Protein AF-A0A380E226-F1 (afdb_monomer)

Structure (mmCIF, N/CA/C/O backbone):
data_AF-A0A380E226-F1
#
_entry.id   AF-A0A380E226-F1
#
loop_
_atom_site.group_PDB
_atom_site.id
_atom_site.type_symbol
_atom_site.label_atom_id
_atom_site.label_alt_id
_atom_site.label_comp_id
_atom_site.label_asym_id
_atom_site.label_entity_id
_atom_site.label_seq_id
_atom_site.pdbx_PDB_ins_code
_atom_site.Cartn_x
_atom_site.Cartn_y
_atom_site.Cartn_z
_atom_site.occupancy
_atom_site.B_iso_or_equiv
_atom_site.auth_seq_id
_atom_site.auth_comp_id
_atom_site.auth_asym_id
_atom_site.auth_atom_id
_atom_site.pdbx_PDB_model_num
ATOM 1 N N . MET A 1 1 ? -2.120 12.710 13.163 1.00 61.12 1 MET A N 1
ATOM 2 C CA . MET A 1 1 ? -2.474 12.457 14.585 1.00 61.12 1 MET A CA 1
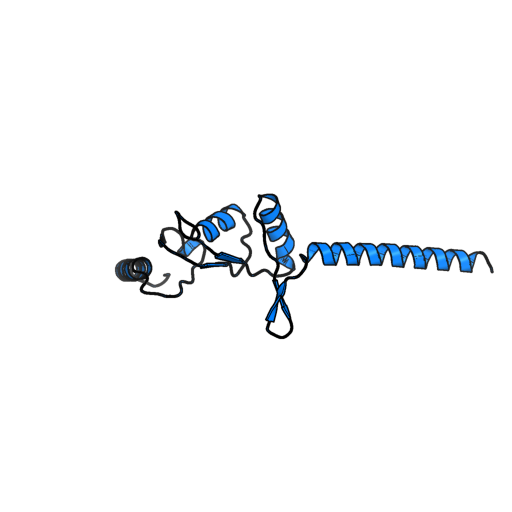ATOM 3 C C . MET A 1 1 ? -1.658 13.289 15.578 1.00 61.12 1 MET A C 1
ATOM 5 O O . MET A 1 1 ? -2.111 13.477 16.704 1.00 61.12 1 MET A O 1
ATOM 9 N N . VAL A 1 2 ? -0.481 13.789 15.185 1.00 58.94 2 VAL A N 1
ATOM 10 C CA . VAL A 1 2 ? 0.247 14.831 15.927 1.00 58.94 2 VAL A CA 1
ATOM 11 C C . VAL A 1 2 ? -0.573 16.128 15.882 1.00 58.94 2 VAL A C 1
ATOM 13 O O . VAL A 1 2 ? -1.130 16.439 14.833 1.00 58.94 2 VAL A O 1
ATOM 16 N N . GLY A 1 3 ? -0.720 16.816 17.018 1.00 76.56 3 GLY A N 1
ATOM 17 C CA . GLY A 1 3 ? -1.527 18.042 17.152 1.00 76.56 3 GLY A CA 1
ATOM 18 C C . GLY A 1 3 ? -2.972 17.850 17.639 1.00 76.56 3 GLY A C 1
ATOM 19 O O . GLY A 1 3 ? -3.616 18.829 17.985 1.00 76.56 3 GLY A O 1
ATOM 20 N N . LEU A 1 4 ? -3.472 16.610 17.722 1.00 83.06 4 LEU A N 1
ATOM 21 C CA . LEU A 1 4 ? -4.806 16.315 18.266 1.00 83.06 4 LEU A CA 1
ATOM 22 C C . LEU A 1 4 ? -4.756 16.059 19.774 1.00 83.06 4 LEU A C 1
ATOM 24 O O . LEU A 1 4 ? -3.867 15.345 20.259 1.00 83.06 4 LEU A O 1
ATOM 28 N N . THR A 1 5 ? -5.772 16.538 20.492 1.00 91.75 5 THR A N 1
ATOM 29 C CA . THR A 1 5 ? -5.984 16.177 21.898 1.00 91.75 5 THR A CA 1
ATOM 30 C C . THR A 1 5 ? -6.235 14.667 22.042 1.00 91.75 5 THR A C 1
ATOM 32 O O . THR A 1 5 ? -6.683 14.005 21.095 1.00 91.75 5 THR A O 1
ATOM 35 N N . PRO A 1 6 ? -6.005 14.072 23.229 1.00 87.69 6 PRO A N 1
ATOM 36 C CA . PRO A 1 6 ? -6.292 12.654 23.458 1.00 87.69 6 PRO A CA 1
ATOM 37 C C . PRO A 1 6 ? -7.740 12.257 23.122 1.00 87.69 6 PRO A C 1
ATOM 39 O O . PRO A 1 6 ? -7.983 11.169 22.594 1.00 87.69 6 PRO A O 1
ATOM 42 N N . ARG A 1 7 ? -8.704 13.153 23.376 1.00 92.00 7 ARG A N 1
ATOM 43 C CA . ARG A 1 7 ? -10.125 12.932 23.077 1.00 92.00 7 ARG A CA 1
ATOM 44 C C . ARG A 1 7 ? -10.388 12.890 21.573 1.00 92.00 7 ARG A C 1
ATOM 46 O O . ARG A 1 7 ? -11.016 11.945 21.098 1.00 92.00 7 ARG A O 1
ATOM 53 N N . GLU A 1 8 ? -9.885 13.870 20.828 1.00 90.69 8 GLU A N 1
ATOM 54 C CA . GLU A 1 8 ? -10.037 13.917 19.369 1.00 90.69 8 GLU A CA 1
ATOM 55 C C . GLU A 1 8 ? -9.354 12.726 18.705 1.00 90.69 8 GLU A C 1
ATOM 57 O O . GLU A 1 8 ? -9.924 12.095 17.819 1.00 90.69 8 GLU A O 1
ATOM 62 N N . ARG A 1 9 ? -8.167 12.348 19.191 1.00 87.38 9 ARG A N 1
ATOM 63 C CA . ARG A 1 9 ? -7.454 11.150 18.744 1.00 87.38 9 ARG A CA 1
ATOM 64 C C . ARG A 1 9 ? -8.315 9.896 18.894 1.00 87.38 9 ARG A C 1
ATOM 66 O O . ARG A 1 9 ? -8.452 9.136 17.940 1.00 87.38 9 ARG A O 1
ATOM 73 N N . LYS A 1 10 ? -8.934 9.696 20.063 1.00 87.94 10 LYS A N 1
ATOM 74 C CA . LYS A 1 10 ? -9.835 8.558 20.311 1.00 87.94 10 LYS A CA 1
ATOM 75 C C . LYS A 1 10 ? -11.042 8.578 19.369 1.00 87.94 10 LYS A C 1
ATOM 77 O O . LYS A 1 10 ? -11.438 7.527 18.869 1.00 87.94 10 LYS A O 1
ATOM 82 N N . GLN A 1 11 ? -11.603 9.757 19.106 1.00 90.88 11 GLN A N 1
ATOM 83 C CA . GLN A 1 11 ? -12.720 9.909 18.178 1.00 90.88 11 GLN A CA 1
ATOM 84 C C . GLN A 1 11 ? -12.319 9.558 16.741 1.00 90.88 11 GLN A C 1
ATOM 86 O O . GLN A 1 11 ? -13.005 8.754 16.118 1.00 90.88 11 GLN A O 1
ATOM 91 N N . GLN A 1 12 ? -11.202 10.083 16.227 1.00 89.56 12 GLN A N 1
ATOM 92 C CA . GLN A 1 12 ? -10.738 9.752 14.873 1.00 89.56 12 GLN A CA 1
ATOM 93 C C . GLN A 1 12 ? -10.415 8.262 14.734 1.00 89.56 12 GLN A C 1
ATOM 95 O O . GLN A 1 12 ? -10.819 7.639 13.758 1.00 89.56 12 GLN A O 1
ATOM 100 N N . MET A 1 13 ? -9.790 7.655 15.747 1.00 87.88 13 MET A N 1
ATOM 101 C CA . MET A 1 13 ? -9.535 6.212 15.765 1.00 87.88 13 MET A CA 1
ATOM 102 C C . MET A 1 13 ? -10.820 5.381 15.699 1.00 87.88 13 MET A C 1
ATOM 104 O O . MET A 1 13 ? -10.848 4.357 15.020 1.00 87.88 13 MET A O 1
ATOM 108 N N . LYS A 1 14 ? -11.895 5.818 16.369 1.00 89.19 14 LYS A N 1
ATOM 109 C CA . LYS A 1 14 ? -13.200 5.149 16.284 1.00 89.19 14 LYS A CA 1
ATOM 110 C C . LYS A 1 14 ? -13.763 5.209 14.862 1.00 89.19 14 LYS A C 1
ATOM 112 O O . LYS A 1 14 ? -14.201 4.189 14.351 1.00 89.19 14 LYS A O 1
ATOM 117 N N . ARG A 1 15 ? -13.693 6.373 14.217 1.00 90.69 15 ARG A N 1
ATOM 118 C CA . ARG A 1 15 ? -14.180 6.577 12.842 1.00 90.69 15 ARG A CA 1
ATOM 119 C C . ARG A 1 15 ? -13.406 5.740 11.821 1.00 90.69 15 ARG A C 1
ATOM 121 O O . ARG A 1 15 ? -14.006 5.123 10.950 1.00 90.69 15 ARG A O 1
ATOM 128 N N . ILE A 1 16 ? -12.084 5.653 11.985 1.00 88.19 16 ILE A N 1
ATOM 129 C CA . ILE A 1 16 ? -11.217 4.781 11.179 1.00 88.19 16 ILE A CA 1
ATOM 130 C C . ILE A 1 16 ? -11.633 3.309 11.328 1.00 88.19 16 ILE A C 1
ATOM 132 O O . ILE A 1 16 ? -11.805 2.623 10.327 1.00 88.19 16 ILE A O 1
ATOM 136 N N . ARG A 1 17 ? -11.852 2.830 12.561 1.00 85.62 17 ARG A N 1
ATOM 137 C CA . ARG A 1 17 ? -12.304 1.447 12.814 1.00 85.62 17 ARG A CA 1
ATOM 138 C C . ARG A 1 17 ? -13.703 1.158 12.276 1.00 85.62 17 ARG A C 1
ATOM 140 O O . ARG A 1 17 ? -13.970 0.039 11.867 1.00 85.62 17 ARG A O 1
ATOM 147 N N . ASN A 1 18 ? -14.570 2.164 12.258 1.00 88.88 18 ASN A N 1
ATOM 148 C CA . ASN A 1 18 ? -15.905 2.083 11.675 1.00 88.88 18 ASN A CA 1
ATOM 149 C C . ASN A 1 18 ? -15.904 2.161 10.135 1.00 88.88 18 ASN A C 1
ATOM 151 O O . ASN A 1 18 ? -16.979 2.231 9.547 1.00 88.88 18 ASN A O 1
ATOM 155 N N . LEU A 1 19 ? -14.728 2.183 9.490 1.00 86.69 19 LEU A N 1
ATOM 156 C CA . LEU A 1 19 ? -14.572 2.302 8.036 1.00 86.69 19 LEU A CA 1
ATOM 157 C C . LEU A 1 19 ? -15.234 3.566 7.452 1.00 86.69 19 LEU A C 1
ATOM 159 O O . LEU A 1 19 ? -15.639 3.591 6.295 1.00 86.69 19 LEU A O 1
ATOM 163 N N . GLU A 1 20 ? -15.309 4.650 8.234 1.00 90.81 20 GLU A N 1
ATOM 164 C CA . GLU A 1 20 ? -15.872 5.935 7.781 1.00 90.81 20 GLU A CA 1
ATOM 165 C C . GLU A 1 20 ? -14.958 6.678 6.790 1.00 90.81 20 GLU A C 1
ATOM 167 O O . GLU A 1 20 ? -15.355 7.687 6.210 1.00 90.81 20 GLU A O 1
ATOM 172 N N . PHE A 1 21 ? -13.722 6.207 6.612 1.00 89.06 21 PHE A N 1
ATOM 173 C CA . PHE A 1 21 ? -12.762 6.757 5.664 1.00 89.06 21 PHE A CA 1
ATOM 174 C C . PHE A 1 21 ? -12.422 5.721 4.601 1.00 89.06 21 PHE A C 1
ATOM 176 O O . PHE A 1 21 ? -12.075 4.588 4.924 1.00 89.06 21 PHE A O 1
ATOM 183 N N . GLN A 1 22 ? -12.440 6.145 3.338 1.00 88.56 22 GLN A N 1
ATOM 184 C CA . GLN A 1 22 ? -12.011 5.303 2.223 1.00 88.56 22 GLN A CA 1
ATOM 185 C C . GLN A 1 22 ? -10.486 5.126 2.181 1.00 88.56 22 GLN A C 1
ATOM 187 O O . GLN A 1 22 ? -9.998 4.073 1.781 1.00 88.56 22 GLN A O 1
ATOM 192 N N . TYR A 1 23 ? -9.738 6.144 2.617 1.00 90.38 23 TYR A N 1
ATOM 193 C CA . TYR A 1 23 ? -8.277 6.152 2.598 1.00 90.38 23 TYR A CA 1
ATOM 194 C C . TYR A 1 23 ? -7.721 6.621 3.939 1.00 90.38 23 TYR A C 1
ATOM 196 O O . TYR A 1 23 ? -8.224 7.574 4.538 1.00 90.38 23 TYR A O 1
ATOM 204 N N . VAL A 1 24 ? -6.646 5.973 4.386 1.00 89.88 24 VAL A N 1
ATOM 205 C CA . VAL A 1 24 ? -5.898 6.346 5.589 1.00 89.88 24 VAL A CA 1
ATOM 206 C C . VAL A 1 24 ? -4.420 6.393 5.234 1.00 89.88 24 VAL A C 1
ATOM 208 O O . VAL A 1 24 ? -3.857 5.403 4.780 1.00 89.88 24 VAL A O 1
ATOM 211 N N . ILE A 1 25 ? -3.793 7.545 5.463 1.00 90.00 25 ILE A N 1
ATOM 212 C CA . ILE A 1 25 ? -2.354 7.745 5.270 1.00 90.00 25 ILE A CA 1
ATOM 213 C C . ILE A 1 25 ? -1.698 7.768 6.649 1.00 90.00 25 ILE A C 1
ATOM 215 O O . ILE A 1 25 ? -2.112 8.529 7.530 1.00 90.00 25 ILE A O 1
ATOM 219 N N . ALA A 1 26 ? -0.682 6.934 6.848 1.00 86.50 26 ALA A N 1
ATOM 220 C CA . ALA A 1 26 ? 0.038 6.831 8.109 1.00 86.50 26 ALA A CA 1
ATOM 221 C C . ALA A 1 26 ? 1.520 6.524 7.868 1.00 86.50 26 ALA A C 1
ATOM 223 O O . ALA A 1 26 ? 1.866 5.817 6.9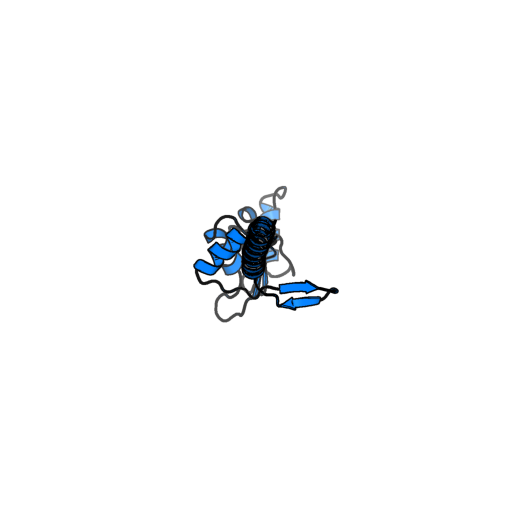29 1.00 86.50 26 ALA A O 1
ATOM 224 N N . SER A 1 27 ? 2.381 7.031 8.751 1.00 86.75 27 SER A N 1
ATOM 225 C CA . SER A 1 27 ? 3.760 6.557 8.891 1.00 86.75 27 SER A CA 1
ATOM 226 C C . SER A 1 27 ? 3.818 5.335 9.811 1.00 86.75 27 SER A C 1
ATOM 228 O O . SER A 1 27 ? 2.875 5.089 10.568 1.00 86.75 27 SER A O 1
ATOM 230 N N . ASP A 1 28 ? 4.943 4.617 9.830 1.00 78.06 28 ASP A N 1
ATOM 231 C CA . ASP A 1 28 ? 5.134 3.439 10.695 1.00 78.06 28 ASP A CA 1
ATOM 232 C C . ASP A 1 28 ? 4.901 3.730 12.179 1.00 78.06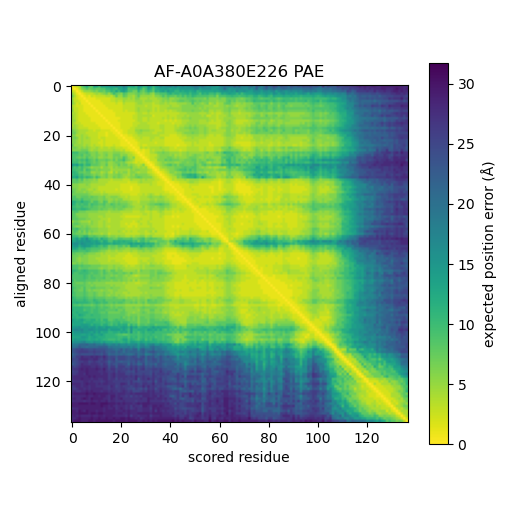 28 ASP A C 1
ATOM 234 O O . ASP A 1 28 ? 4.347 2.915 12.915 1.00 78.06 28 ASP A O 1
ATOM 238 N N . LEU A 1 29 ? 5.295 4.919 12.640 1.00 77.50 29 LEU A N 1
ATOM 239 C CA . LEU A 1 29 ? 5.059 5.324 14.022 1.00 77.50 29 LEU A CA 1
ATOM 240 C C . LEU A 1 29 ? 3.570 5.570 14.289 1.00 77.50 29 LEU A C 1
ATOM 242 O O . LEU A 1 29 ? 3.064 5.221 15.355 1.00 77.50 29 LEU A O 1
ATOM 246 N N . ALA A 1 30 ? 2.871 6.176 13.329 1.00 74.56 30 ALA A N 1
ATOM 247 C CA . ALA A 1 30 ? 1.461 6.513 13.460 1.00 74.56 30 ALA A CA 1
ATOM 248 C C . ALA A 1 30 ? 0.538 5.296 13.288 1.00 74.56 30 ALA A C 1
ATOM 250 O O . ALA A 1 30 ? -0.565 5.314 13.827 1.00 74.56 30 ALA A O 1
ATOM 251 N N . SER A 1 31 ? 0.971 4.258 12.566 1.00 72.19 31 SER A N 1
ATOM 252 C CA . SER A 1 31 ? 0.187 3.048 12.286 1.00 72.19 31 SER A CA 1
ATOM 253 C C . SER A 1 31 ? 0.182 2.037 13.440 1.00 72.19 31 SER A C 1
ATOM 255 O O . SER A 1 31 ? -0.703 1.181 13.514 1.00 72.19 31 SER A O 1
ATOM 257 N N . ARG A 1 32 ? 1.111 2.145 14.400 1.00 76.00 32 ARG A N 1
ATOM 258 C CA . ARG A 1 32 ? 1.116 1.296 15.602 1.00 76.00 32 ARG A CA 1
ATOM 259 C C . ARG A 1 32 ? -0.159 1.507 16.426 1.00 76.00 32 ARG A C 1
ATOM 261 O O . ARG A 1 32 ? -0.483 2.617 16.837 1.00 76.00 32 ARG A O 1
ATOM 268 N N . GLY A 1 33 ? -0.882 0.418 16.688 1.00 68.19 33 GLY A N 1
ATOM 269 C CA . GLY A 1 33 ? -2.163 0.439 17.409 1.00 68.19 33 GLY A CA 1
ATOM 270 C C . GLY A 1 33 ? -3.379 0.772 16.535 1.00 68.19 33 GLY A C 1
ATOM 271 O O . GLY A 1 33 ? -4.513 0.771 17.029 1.00 68.19 33 GLY A O 1
ATOM 272 N N . ILE A 1 34 ? -3.161 1.009 15.238 1.00 76.50 34 ILE A N 1
ATOM 273 C CA . ILE A 1 34 ? -4.217 1.079 14.234 1.00 76.50 34 ILE A CA 1
ATOM 274 C C . ILE A 1 34 ? -4.470 -0.344 13.726 1.00 76.50 34 ILE A C 1
ATOM 276 O O . ILE A 1 34 ? -3.758 -0.874 12.873 1.00 76.50 34 ILE A O 1
ATOM 280 N N . ASP A 1 35 ? -5.472 -0.986 14.320 1.00 76.50 35 ASP A N 1
ATOM 281 C CA . ASP A 1 35 ? -6.025 -2.248 13.836 1.00 76.50 35 ASP A CA 1
ATOM 282 C C . ASP A 1 35 ? -7.327 -1.944 13.095 1.00 76.50 35 ASP A C 1
ATOM 284 O O . ASP A 1 35 ? -8.261 -1.392 13.685 1.00 76.50 35 ASP A O 1
ATOM 288 N N . ILE A 1 36 ? -7.332 -2.215 11.792 1.00 78.19 36 ILE A N 1
ATOM 289 C CA . ILE A 1 36 ? -8.465 -2.006 10.891 1.00 78.19 36 ILE A CA 1
ATOM 290 C C . ILE A 1 36 ? -8.712 -3.351 10.229 1.00 78.19 36 ILE A C 1
ATOM 292 O O . ILE A 1 36 ? -7.844 -3.877 9.531 1.00 78.19 36 ILE A O 1
ATOM 296 N N . GLU A 1 37 ? -9.879 -3.923 10.483 1.00 75.31 37 GLU A N 1
ATOM 297 C CA . GLU A 1 37 ? -10.302 -5.147 9.821 1.00 75.31 37 GLU A CA 1
ATOM 298 C C . GLU A 1 37 ? -10.779 -4.826 8.398 1.00 75.31 37 GLU A C 1
ATOM 300 O O . GLU A 1 37 ? -11.373 -3.775 8.156 1.00 75.31 37 GLU A O 1
ATOM 305 N N . GLY A 1 38 ? -10.505 -5.715 7.441 1.00 74.56 38 GLY A N 1
ATOM 306 C CA . GLY A 1 38 ? -11.020 -5.574 6.076 1.00 74.56 38 GLY A CA 1
ATOM 307 C C . GLY A 1 38 ? -10.274 -4.578 5.180 1.00 74.56 38 GLY A C 1
ATOM 308 O O . GLY A 1 38 ? -10.826 -4.143 4.171 1.00 74.56 38 GLY A O 1
ATOM 309 N N . VAL A 1 39 ? -9.022 -4.222 5.492 1.00 88.00 39 VAL A N 1
ATOM 310 C CA . VAL A 1 39 ? -8.187 -3.439 4.564 1.00 88.00 39 VAL A CA 1
ATOM 311 C C . VAL A 1 39 ? -7.969 -4.251 3.288 1.00 88.00 39 VAL A C 1
ATOM 313 O O . VAL A 1 39 ? -7.326 -5.300 3.314 1.00 88.00 39 VAL A O 1
ATOM 316 N N . SER A 1 40 ? -8.492 -3.766 2.164 1.00 89.88 40 SER A N 1
ATOM 317 C CA . SER A 1 40 ? -8.390 -4.443 0.865 1.00 89.88 40 SER A CA 1
ATOM 318 C C . SER A 1 40 ? -7.055 -4.193 0.165 1.00 89.88 40 SER A C 1
ATOM 320 O O . SER A 1 40 ? -6.562 -5.065 -0.548 1.00 89.88 40 SER A O 1
ATOM 322 N N . HIS A 1 41 ? -6.473 -3.010 0.378 1.00 91.94 41 HIS A N 1
ATOM 323 C CA . HIS A 1 41 ? -5.246 -2.576 -0.276 1.00 91.94 41 HIS A CA 1
ATOM 324 C C . HIS A 1 41 ? -4.308 -1.906 0.723 1.00 91.94 41 HIS A C 1
ATOM 326 O O . HIS A 1 41 ? -4.725 -1.056 1.510 1.00 91.94 41 HIS A O 1
ATOM 332 N N . VAL A 1 42 ? -3.030 -2.258 0.648 1.00 92.56 42 VAL A N 1
ATOM 333 C CA . VAL A 1 42 ? -1.936 -1.540 1.306 1.00 92.56 42 VAL A CA 1
ATOM 334 C C . VAL A 1 42 ? -1.042 -0.976 0.216 1.00 92.56 42 VAL A C 1
ATOM 336 O O . VAL A 1 42 ? -0.609 -1.715 -0.664 1.00 92.56 42 VAL A O 1
ATOM 339 N N . ILE A 1 43 ? -0.768 0.326 0.270 1.00 93.69 43 ILE A N 1
ATOM 340 C CA . ILE A 1 43 ? 0.145 0.994 -0.658 1.00 93.69 43 ILE A CA 1
ATOM 341 C C . ILE A 1 43 ? 1.325 1.526 0.152 1.00 93.69 43 ILE A C 1
ATOM 343 O O . ILE A 1 43 ? 1.158 2.423 0.978 1.00 93.69 43 ILE A O 1
ATOM 347 N N . ASN A 1 44 ? 2.506 0.964 -0.080 1.00 92.81 44 ASN A N 1
ATOM 348 C CA . ASN A 1 44 ? 3.762 1.490 0.435 1.00 92.81 44 ASN A CA 1
ATOM 349 C C . ASN A 1 44 ? 4.252 2.575 -0.527 1.00 92.81 44 ASN A C 1
ATOM 351 O O . ASN A 1 44 ? 4.400 2.317 -1.722 1.00 92.81 44 ASN A O 1
ATOM 355 N N . PHE A 1 45 ? 4.465 3.783 -0.010 1.00 91.00 45 PHE A N 1
ATOM 356 C CA . PHE A 1 45 ? 4.995 4.896 -0.802 1.00 91.00 45 PHE A CA 1
ATOM 357 C C . PHE A 1 45 ? 6.515 4.799 -1.001 1.00 91.00 45 PHE A C 1
ATOM 359 O O . PHE A 1 45 ? 7.035 5.301 -1.989 1.00 91.00 45 PHE A O 1
ATOM 366 N N . ASP A 1 46 ? 7.187 4.153 -0.055 1.00 88.62 46 ASP A N 1
ATOM 367 C CA . ASP A 1 46 ? 8.625 3.931 0.037 1.00 88.62 46 ASP A CA 1
ATOM 368 C C . ASP A 1 46 ? 8.906 2.464 0.387 1.00 88.62 46 ASP A C 1
ATOM 370 O O . ASP A 1 46 ? 8.072 1.791 1.018 1.00 88.62 46 ASP A O 1
ATOM 374 N N . VAL A 1 47 ? 10.094 1.972 0.030 1.00 89.75 47 VAL A N 1
ATOM 375 C CA . VAL A 1 47 ? 10.531 0.645 0.467 1.00 89.75 47 VAL A CA 1
ATOM 376 C C . VAL A 1 47 ? 11.119 0.770 1.872 1.00 89.75 47 VAL A C 1
ATOM 378 O O . VAL A 1 47 ? 12.128 1.449 2.061 1.00 89.75 47 VAL A O 1
ATOM 381 N N . PRO A 1 48 ? 10.537 0.115 2.893 1.00 85.56 48 PRO A N 1
ATOM 382 C CA . PRO A 1 48 ? 11.097 0.181 4.234 1.00 85.56 48 PRO A CA 1
ATOM 383 C C . PRO A 1 48 ? 12.504 -0.434 4.258 1.00 85.56 48 PRO A C 1
ATOM 385 O O . PRO A 1 48 ? 12.739 -1.501 3.695 1.00 85.56 48 PRO A O 1
ATOM 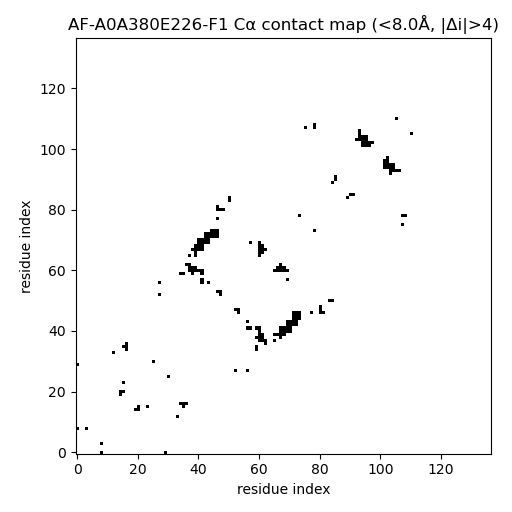388 N N . ASN A 1 49 ? 13.425 0.227 4.966 1.00 83.69 49 ASN A N 1
ATOM 389 C CA . ASN A 1 49 ? 14.820 -0.221 5.103 1.00 83.69 49 ASN A CA 1
ATOM 390 C C . ASN A 1 49 ? 14.963 -1.562 5.838 1.00 83.69 49 ASN A C 1
ATOM 392 O O . ASN A 1 49 ? 15.974 -2.242 5.700 1.00 83.69 49 ASN A O 1
ATOM 396 N N . ASP A 1 50 ? 13.975 -1.912 6.658 1.00 86.25 50 ASP A N 1
ATOM 397 C CA . ASP A 1 50 ? 13.937 -3.163 7.400 1.00 86.25 50 ASP A CA 1
ATOM 398 C C . ASP A 1 50 ? 12.692 -3.961 6.993 1.00 86.25 50 ASP A C 1
ATOM 400 O O . ASP A 1 50 ? 11.553 -3.480 7.006 1.00 86.25 50 ASP A O 1
ATOM 404 N N . ILE A 1 51 ? 12.944 -5.207 6.603 1.00 85.25 51 ILE A N 1
ATOM 405 C CA . ILE A 1 51 ? 11.951 -6.142 6.093 1.00 85.25 51 ILE A CA 1
ATOM 406 C C . ILE A 1 51 ? 10.870 -6.497 7.119 1.00 85.25 51 ILE A C 1
ATOM 408 O O . ILE A 1 51 ? 9.731 -6.799 6.744 1.00 85.25 51 ILE A O 1
ATOM 412 N N . ASP A 1 52 ? 11.173 -6.426 8.414 1.00 88.00 52 ASP A N 1
ATOM 413 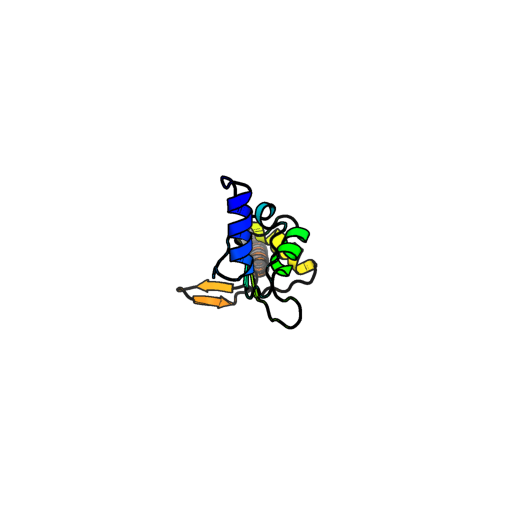C CA . ASP A 1 52 ? 10.170 -6.681 9.442 1.00 88.00 52 ASP A CA 1
ATOM 414 C C . ASP A 1 52 ? 9.088 -5.594 9.392 1.00 88.00 52 ASP A C 1
ATOM 416 O O . ASP A 1 52 ? 7.896 -5.885 9.536 1.00 88.00 52 ASP A O 1
ATOM 420 N N . PHE A 1 53 ? 9.452 -4.344 9.082 1.00 88.06 53 PHE A N 1
ATOM 421 C CA . PHE A 1 53 ? 8.464 -3.293 8.828 1.00 88.06 53 PHE A CA 1
ATOM 422 C C . PHE A 1 53 ? 7.653 -3.567 7.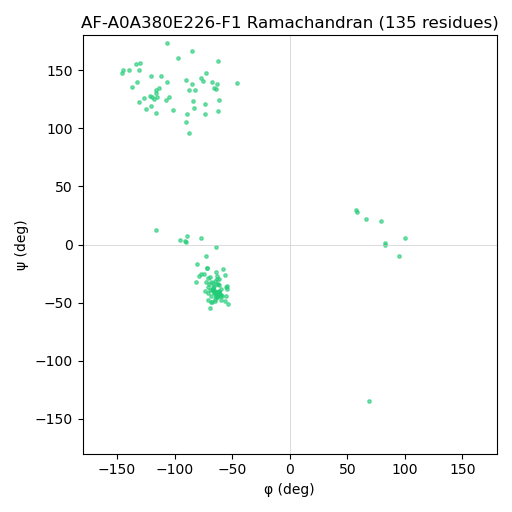567 1.00 88.06 53 PHE A C 1
ATOM 424 O O . PHE A 1 53 ? 6.434 -3.404 7.609 1.00 88.06 53 PHE A O 1
ATOM 431 N N . PHE A 1 54 ? 8.280 -4.040 6.483 1.00 90.12 54 PHE A N 1
ATOM 432 C CA . PHE A 1 54 ? 7.553 -4.437 5.272 1.00 90.12 54 PHE A CA 1
ATOM 433 C C . PHE A 1 54 ? 6.452 -5.450 5.596 1.00 90.12 54 PHE A C 1
ATOM 435 O O . PHE A 1 54 ? 5.280 -5.226 5.285 1.00 90.12 54 PHE A O 1
ATOM 442 N N . THR A 1 55 ? 6.818 -6.517 6.308 1.00 89.25 55 THR A N 1
ATOM 443 C CA . THR A 1 55 ? 5.902 -7.587 6.720 1.00 89.25 55 THR A CA 1
ATOM 444 C C . THR A 1 55 ? 4.763 -7.043 7.587 1.00 89.25 55 THR A C 1
ATOM 446 O O . THR A 1 55 ? 3.594 -7.365 7.364 1.00 89.25 55 THR A O 1
ATOM 449 N N . HIS A 1 56 ? 5.061 -6.150 8.537 1.00 87.25 56 HIS A N 1
ATOM 450 C CA . HIS A 1 56 ? 4.042 -5.515 9.377 1.00 87.25 56 HIS A CA 1
ATOM 451 C C . HIS A 1 56 ? 3.095 -4.574 8.612 1.00 87.25 56 HIS A C 1
ATOM 453 O O . HIS A 1 56 ? 1.919 -4.471 8.996 1.00 87.25 56 HIS A O 1
ATOM 459 N N . ARG A 1 57 ? 3.586 -3.886 7.567 1.00 88.81 57 ARG A N 1
ATOM 460 C CA . ARG A 1 57 ? 2.782 -3.022 6.686 1.00 88.81 57 ARG A CA 1
ATOM 461 C C . ARG A 1 57 ? 1.830 -3.866 5.840 1.00 88.81 57 ARG A C 1
ATOM 463 O O . ARG A 1 57 ? 0.619 -3.662 5.904 1.00 88.81 57 ARG A O 1
ATOM 470 N N . VAL A 1 58 ? 2.342 -4.858 5.107 1.00 89.62 58 VAL A N 1
ATOM 471 C CA . VAL A 1 58 ? 1.505 -5.700 4.228 1.00 89.62 58 VAL A CA 1
ATOM 472 C C . VAL A 1 58 ? 0.569 -6.617 5.015 1.00 89.62 58 VAL A C 1
ATOM 474 O O . VAL A 1 58 ? -0.546 -6.874 4.572 1.00 89.62 58 VAL A O 1
ATOM 477 N N . GLY A 1 59 ? 0.940 -7.001 6.240 1.00 87.69 59 GLY A N 1
ATOM 478 C CA . GLY A 1 59 ? 0.084 -7.760 7.157 1.00 87.69 59 GLY A CA 1
ATOM 479 C C . GLY A 1 59 ? -1.185 -7.027 7.618 1.00 87.69 59 GLY A C 1
ATOM 480 O O . GLY A 1 59 ? -1.979 -7.598 8.366 1.00 87.69 59 GLY A O 1
ATOM 481 N N . ARG A 1 60 ? -1.401 -5.767 7.204 1.00 86.88 60 ARG A N 1
ATOM 482 C CA . ARG A 1 60 ? -2.672 -5.052 7.411 1.00 86.88 60 ARG A CA 1
ATOM 483 C C . ARG A 1 60 ? -3.776 -5.533 6.470 1.00 86.88 60 ARG A C 1
ATOM 485 O O . ARG A 1 60 ? -4.940 -5.415 6.834 1.00 86.88 60 ARG A O 1
ATOM 492 N N . THR A 1 61 ? -3.427 -6.083 5.307 1.00 89.69 61 THR A N 1
ATOM 493 C CA . THR A 1 61 ? -4.376 -6.665 4.348 1.00 89.69 61 THR A CA 1
ATOM 494 C C . THR A 1 61 ? -4.305 -8.195 4.354 1.00 89.69 61 THR A C 1
ATOM 496 O O . THR A 1 61 ? -3.470 -8.778 5.042 1.00 89.69 61 THR A O 1
ATOM 499 N N . GLY A 1 62 ? -5.207 -8.866 3.634 1.00 84.06 62 GLY A N 1
ATOM 500 C CA . GLY A 1 62 ? -5.149 -10.322 3.448 1.00 84.06 62 GLY A CA 1
ATOM 501 C C . GLY A 1 62 ? -5.370 -11.152 4.721 1.00 84.06 62 GLY A C 1
ATOM 502 O O . GLY A 1 62 ? -4.901 -12.285 4.802 1.00 84.06 62 GLY A O 1
ATOM 503 N N . ARG A 1 63 ? -6.024 -10.592 5.750 1.00 80.00 63 ARG A N 1
ATOM 504 C CA . ARG A 1 63 ? -6.267 -11.278 7.030 1.00 80.00 63 ARG A CA 1
ATOM 505 C C . ARG A 1 63 ? -7.531 -12.141 6.958 1.00 80.00 63 ARG A C 1
ATOM 507 O O . ARG A 1 63 ? -8.565 -11.701 6.456 1.00 80.00 63 ARG A O 1
ATOM 514 N N . GLY A 1 64 ? -7.468 -13.350 7.518 1.00 76.69 64 GLY A N 1
ATOM 515 C CA . GLY A 1 64 ? -8.589 -14.297 7.518 1.00 76.69 64 GLY A CA 1
ATOM 516 C C . GLY A 1 64 ? -8.892 -14.832 6.115 1.00 76.69 64 GLY A C 1
ATOM 517 O O . GLY A 1 64 ? -7.978 -15.187 5.380 1.00 76.69 64 GLY A O 1
ATOM 518 N N . ASN A 1 65 ? -10.173 -14.870 5.735 1.00 74.88 65 ASN A N 1
ATOM 519 C CA . ASN A 1 65 ? -10.614 -15.313 4.402 1.00 74.88 65 ASN A CA 1
ATOM 520 C C . ASN A 1 65 ? -10.687 -14.173 3.367 1.00 74.88 65 ASN A C 1
ATOM 522 O O . ASN A 1 65 ? -11.186 -14.374 2.258 1.00 74.88 65 ASN A O 1
ATOM 526 N N . TYR A 1 66 ? -10.226 -12.969 3.713 1.00 80.56 66 TYR A N 1
ATOM 527 C CA . TYR A 1 66 ? -10.266 -11.822 2.812 1.00 80.56 66 TYR A CA 1
ATOM 528 C C . TYR A 1 66 ? -9.017 -11.772 1.936 1.00 80.56 66 TYR A C 1
ATOM 530 O O . TYR A 1 66 ? -7.895 -11.892 2.422 1.00 80.56 66 TYR A O 1
ATOM 538 N N . LYS A 1 67 ? -9.211 -11.556 0.631 1.00 86.25 67 LYS A N 1
ATOM 539 C CA . LYS A 1 67 ? -8.111 -11.265 -0.296 1.00 86.25 67 LYS A CA 1
ATOM 540 C C . LYS A 1 67 ? -7.592 -9.848 -0.054 1.00 86.25 67 LYS A C 1
ATOM 542 O O . LYS A 1 67 ? -8.361 -8.956 0.296 1.00 86.25 67 LYS A O 1
ATOM 547 N N . GLY A 1 68 ? -6.297 -9.659 -0.272 1.00 89.88 68 GLY A N 1
ATOM 548 C CA . GLY A 1 68 ? -5.617 -8.384 -0.095 1.00 89.88 68 GLY A CA 1
ATOM 549 C C . GLY A 1 68 ? -4.598 -8.132 -1.191 1.00 89.88 68 GLY A C 1
ATOM 550 O O . GLY A 1 68 ? -4.029 -9.082 -1.728 1.00 89.88 68 GLY A O 1
ATOM 551 N N . VAL A 1 69 ? -4.371 -6.862 -1.515 1.00 92.12 69 VAL A N 1
ATOM 552 C CA . VAL A 1 69 ? -3.338 -6.445 -2.470 1.00 92.12 69 VAL A CA 1
ATOM 553 C C . VAL A 1 69 ? -2.364 -5.504 -1.772 1.00 92.12 69 VAL A C 1
ATOM 555 O O . VAL A 1 69 ? -2.766 -4.507 -1.175 1.00 92.12 69 VAL A O 1
ATOM 558 N N . ALA A 1 70 ? -1.075 -5.815 -1.861 1.00 92.88 70 ALA A N 1
ATOM 559 C CA . ALA A 1 70 ? -0.006 -4.926 -1.434 1.00 92.88 70 ALA A CA 1
ATOM 560 C C . ALA A 1 70 ? 0.700 -4.365 -2.670 1.00 92.88 70 ALA A C 1
ATOM 562 O O . ALA A 1 70 ? 1.157 -5.122 -3.524 1.00 92.88 70 ALA A O 1
ATOM 563 N N . ILE A 1 71 ? 0.772 -3.041 -2.764 1.00 93.62 71 ILE A N 1
ATOM 564 C CA . ILE A 1 71 ? 1.455 -2.319 -3.836 1.00 93.62 71 ILE A CA 1
ATOM 565 C C . ILE A 1 71 ? 2.606 -1.559 -3.196 1.00 93.62 71 ILE A C 1
ATOM 567 O O . ILE A 1 71 ? 2.404 -0.854 -2.210 1.00 93.62 71 ILE A O 1
ATOM 571 N N . THR A 1 72 ? 3.801 -1.681 -3.756 1.00 92.94 72 THR A N 1
ATOM 572 C CA . THR A 1 72 ? 4.973 -0.940 -3.290 1.00 92.94 72 THR A CA 1
ATOM 573 C C . THR A 1 72 ? 5.485 -0.088 -4.427 1.00 92.94 72 THR A C 1
ATOM 575 O O . THR A 1 72 ? 5.844 -0.609 -5.481 1.00 92.94 72 THR A O 1
ATOM 578 N N . LEU A 1 73 ? 5.483 1.221 -4.210 1.00 92.06 73 LEU A N 1
ATOM 579 C CA . LEU A 1 73 ? 6.176 2.160 -5.073 1.00 92.06 73 LEU A CA 1
ATOM 580 C C . LEU A 1 73 ? 7.640 2.166 -4.645 1.00 92.06 73 LEU A C 1
ATOM 582 O O . LEU A 1 73 ? 7.925 2.202 -3.450 1.00 92.06 73 LEU A O 1
ATOM 586 N N . TYR A 1 74 ? 8.545 2.078 -5.612 1.00 89.69 74 TYR A N 1
ATOM 587 C CA . TYR A 1 74 ? 9.973 2.121 -5.340 1.00 89.69 74 TYR A CA 1
ATOM 588 C C . TYR A 1 74 ? 10.712 2.847 -6.456 1.00 89.69 74 TYR A C 1
ATOM 590 O O . TYR A 1 74 ? 10.287 2.824 -7.618 1.00 89.69 74 TYR A O 1
ATOM 598 N N . SER A 1 75 ? 11.818 3.490 -6.107 1.00 87.31 75 SER A N 1
ATOM 599 C CA . SER A 1 75 ? 12.748 4.088 -7.061 1.00 87.31 75 SER A CA 1
ATOM 600 C C . SER A 1 75 ? 13.931 3.151 -7.352 1.00 87.31 75 SER A C 1
ATOM 602 O O . SER A 1 75 ? 14.203 2.224 -6.5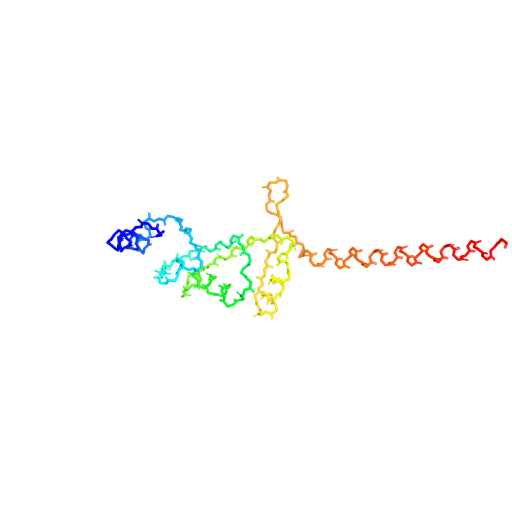87 1.00 87.31 75 SER A O 1
ATOM 604 N N . PRO A 1 76 ? 14.663 3.340 -8.468 1.00 83.38 76 PRO A N 1
ATOM 605 C CA . PRO A 1 76 ? 15.770 2.450 -8.837 1.00 83.38 76 PRO A CA 1
ATOM 606 C C . PRO A 1 76 ? 16.867 2.298 -7.768 1.00 83.38 76 PRO A C 1
ATOM 608 O O . PRO A 1 76 ? 17.544 1.277 -7.727 1.00 83.38 76 PRO A O 1
ATOM 611 N N . ASP A 1 77 ? 17.053 3.293 -6.901 1.00 86.69 77 ASP A N 1
ATOM 612 C CA . ASP A 1 77 ? 17.996 3.262 -5.778 1.00 86.69 77 ASP A CA 1
ATOM 613 C C . ASP A 1 77 ? 17.562 2.339 -4.623 1.00 86.69 77 ASP A C 1
ATOM 615 O O . ASP A 1 77 ? 18.414 1.858 -3.877 1.00 86.69 77 ASP A O 1
ATOM 619 N N . GLU A 1 78 ? 16.276 2.003 -4.521 1.00 86.81 78 GLU A N 1
ATOM 620 C CA . GLU A 1 78 ? 15.724 1.100 -3.500 1.00 86.81 78 GLU A CA 1
ATOM 621 C C . GLU A 1 78 ? 15.700 -0.374 -3.950 1.00 86.81 78 GLU A C 1
ATOM 623 O O . GLU A 1 78 ? 15.240 -1.257 -3.223 1.00 86.81 78 GLU A O 1
ATOM 628 N N . GLU A 1 79 ? 16.211 -0.685 -5.143 1.00 83.31 79 GLU A N 1
ATOM 629 C CA . GLU A 1 79 ? 16.146 -2.032 -5.724 1.00 83.31 79 GLU A CA 1
ATOM 630 C C . GLU A 1 79 ? 16.875 -3.099 -4.890 1.00 83.31 79 GLU A C 1
ATOM 632 O O . GLU A 1 79 ? 16.470 -4.268 -4.852 1.00 83.31 79 GLU A O 1
ATOM 637 N N . HIS A 1 80 ? 17.925 -2.701 -4.169 1.00 86.19 80 HIS A N 1
ATOM 638 C CA . HIS A 1 80 ? 18.581 -3.596 -3.222 1.00 86.19 80 HIS A CA 1
ATOM 639 C C . HIS A 1 80 ? 17.611 -4.057 -2.124 1.00 86.19 80 HIS A C 1
ATOM 641 O O . HIS A 1 80 ? 17.548 -5.248 -1.827 1.00 86.19 80 HIS A O 1
ATOM 647 N N . ASN A 1 81 ? 16.798 -3.141 -1.589 1.00 88.94 81 ASN A N 1
ATOM 648 C CA . ASN A 1 81 ? 15.812 -3.453 -0.556 1.00 88.94 81 ASN A CA 1
ATOM 649 C C . ASN A 1 81 ? 14.704 -4.361 -1.105 1.00 88.94 81 ASN A C 1
ATOM 651 O O . ASN A 1 81 ? 14.301 -5.302 -0.428 1.00 88.94 81 ASN A O 1
ATOM 655 N N . ILE A 1 82 ? 14.265 -4.143 -2.350 1.00 89.12 82 ILE A N 1
ATOM 656 C CA . ILE A 1 82 ? 13.318 -5.047 -3.026 1.00 89.12 82 ILE A CA 1
ATOM 657 C C . ILE A 1 82 ? 13.889 -6.464 -3.126 1.00 89.12 82 ILE A C 1
ATOM 659 O O . ILE A 1 82 ? 13.197 -7.421 -2.786 1.00 89.12 82 ILE A O 1
ATOM 663 N N . SER A 1 83 ? 15.161 -6.598 -3.507 1.00 86.75 83 SER A N 1
ATOM 664 C CA . SER A 1 83 ? 15.821 -7.908 -3.631 1.00 86.75 83 SER A CA 1
ATOM 665 C C . SER A 1 83 ? 15.863 -8.650 -2.288 1.00 86.75 83 SER A C 1
ATOM 667 O O . SER A 1 83 ? 15.563 -9.837 -2.225 1.00 86.75 83 SER A O 1
ATOM 669 N N . LEU A 1 84 ? 16.148 -7.939 -1.190 1.00 88.69 84 LEU A N 1
ATOM 670 C CA . LEU A 1 84 ? 16.124 -8.513 0.162 1.00 88.69 84 LEU A CA 1
ATOM 671 C C . LEU A 1 84 ? 14.726 -8.995 0.576 1.00 88.69 84 LEU A C 1
ATOM 673 O O . LEU A 1 84 ? 14.598 -9.978 1.310 1.00 88.69 84 LEU A O 1
ATOM 677 N N . ILE A 1 85 ? 13.680 -8.297 0.128 1.00 90.44 85 ILE A N 1
ATOM 678 C CA . ILE A 1 85 ? 12.293 -8.696 0.373 1.00 90.44 85 ILE A CA 1
ATOM 679 C C . ILE A 1 85 ? 11.948 -9.951 -0.448 1.00 90.44 85 ILE A C 1
ATOM 681 O O . ILE A 1 85 ? 11.336 -10.877 0.087 1.00 90.44 85 ILE A O 1
ATOM 685 N N . GLU A 1 86 ? 12.387 -10.030 -1.705 1.00 88.56 86 GLU A N 1
ATOM 686 C CA . GLU A 1 86 ? 12.197 -11.211 -2.560 1.00 88.56 86 GLU A CA 1
ATOM 687 C C . GLU A 1 86 ? 12.910 -12.457 -2.020 1.00 88.56 86 GLU A C 1
ATOM 689 O O . GLU A 1 86 ? 12.306 -13.530 -1.951 1.00 88.56 86 GLU A O 1
ATOM 694 N N . ASP A 1 87 ? 14.147 -12.314 -1.534 1.00 88.88 87 ASP A N 1
ATOM 695 C CA . ASP A 1 87 ? 14.937 -13.405 -0.937 1.00 88.88 87 ASP A CA 1
ATOM 696 C C . ASP A 1 87 ? 14.241 -14.059 0.269 1.00 88.88 87 ASP A C 1
ATOM 698 O O . ASP A 1 87 ? 14.519 -15.202 0.638 1.00 88.88 87 ASP A O 1
ATOM 702 N N . ARG A 1 88 ? 13.304 -13.345 0.893 1.00 87.00 88 ARG A N 1
ATOM 703 C CA . ARG A 1 88 ? 12.512 -13.822 2.030 1.00 87.00 88 ARG A CA 1
ATOM 704 C C . ARG A 1 88 ? 11.211 -14.510 1.632 1.00 87.00 88 ARG A C 1
ATOM 706 O O . ARG A 1 88 ? 10.472 -14.954 2.509 1.00 87.00 88 ARG A O 1
ATOM 713 N N . GLY A 1 89 ? 10.961 -14.650 0.332 1.00 87.81 89 GLY A N 1
ATOM 714 C CA . GLY A 1 89 ? 9.850 -15.413 -0.231 1.00 87.81 89 GLY A CA 1
ATOM 715 C C . GLY A 1 89 ? 8.660 -14.567 -0.676 1.00 87.81 89 GLY A C 1
ATOM 716 O O . GLY A 1 89 ? 7.638 -15.130 -1.071 1.00 87.81 89 GLY A O 1
ATOM 717 N N . PHE A 1 90 ? 8.762 -13.237 -0.632 1.00 89.31 90 PHE A N 1
ATOM 718 C CA . PHE A 1 90 ? 7.770 -12.377 -1.271 1.00 89.31 90 PHE A CA 1
ATOM 719 C C . PHE A 1 90 ? 7.982 -12.383 -2.787 1.00 89.31 90 PHE A C 1
ATOM 721 O O . PHE A 1 90 ? 9.109 -12.367 -3.268 1.00 89.31 90 PHE A O 1
ATOM 728 N N . VAL A 1 91 ? 6.892 -12.395 -3.551 1.00 86.56 91 VAL A N 1
ATOM 729 C CA . VAL A 1 91 ? 6.941 -12.350 -5.016 1.00 86.56 91 VAL A CA 1
ATOM 730 C C . VAL A 1 91 ? 6.248 -11.082 -5.478 1.00 86.56 91 VAL A C 1
ATOM 732 O O . VAL A 1 91 ? 5.090 -10.845 -5.125 1.00 86.56 91 VAL A O 1
ATOM 735 N N . PHE A 1 92 ? 6.949 -10.280 -6.275 1.00 87.19 92 PHE A N 1
ATOM 736 C CA . PHE A 1 92 ? 6.402 -9.067 -6.866 1.00 87.19 92 PHE A CA 1
ATOM 737 C C . PHE A 1 92 ? 6.136 -9.251 -8.356 1.00 87.19 92 PHE A C 1
ATOM 739 O O . PHE A 1 92 ? 6.956 -9.792 -9.094 1.00 87.19 92 PHE A O 1
ATOM 746 N N . ASN A 1 93 ? 5.010 -8.704 -8.808 1.00 88.81 93 ASN A N 1
ATOM 747 C CA . ASN A 1 93 ? 4.794 -8.435 -10.223 1.00 88.81 93 ASN A CA 1
ATOM 748 C C . ASN A 1 93 ? 5.297 -7.015 -10.493 1.00 88.81 93 ASN A C 1
ATOM 750 O O . ASN A 1 93 ? 4.659 -6.043 -10.080 1.00 88.81 93 ASN A O 1
ATOM 754 N N . THR A 1 94 ? 6.459 -6.880 -11.134 1.00 87.12 94 THR A N 1
ATOM 755 C CA . THR A 1 94 ? 7.033 -5.562 -11.422 1.00 87.12 94 THR A CA 1
ATOM 756 C C . THR A 1 94 ? 6.255 -4.884 -12.547 1.00 87.12 94 THR A C 1
ATOM 758 O O . THR A 1 94 ? 6.181 -5.386 -13.670 1.00 87.12 94 THR A O 1
ATOM 761 N N . VAL A 1 95 ? 5.703 -3.710 -12.259 1.00 87.31 95 VAL A N 1
ATOM 762 C CA . VAL A 1 95 ? 4.973 -2.883 -13.223 1.00 87.31 95 VAL A CA 1
ATOM 763 C C . VAL A 1 95 ? 5.646 -1.526 -13.360 1.00 87.31 95 VAL A C 1
ATOM 765 O O . VAL A 1 95 ? 6.192 -0.995 -12.398 1.00 87.31 95 VAL A O 1
ATOM 768 N N . ASP A 1 96 ? 5.612 -0.977 -14.565 1.00 85.75 96 ASP A N 1
ATOM 769 C CA . ASP A 1 96 ? 6.155 0.340 -14.893 1.00 85.75 96 ASP A CA 1
ATOM 770 C C . ASP A 1 96 ? 5.104 1.131 -15.675 1.00 85.75 96 ASP A C 1
ATOM 772 O O . ASP A 1 96 ? 4.281 0.544 -16.386 1.00 85.75 96 ASP A O 1
ATOM 776 N N . ILE A 1 97 ? 5.119 2.456 -15.552 1.00 85.69 97 ILE A N 1
ATOM 777 C CA . ILE A 1 97 ? 4.166 3.316 -16.258 1.00 85.69 97 ILE A CA 1
ATOM 778 C C . ILE A 1 97 ? 4.765 3.675 -17.615 1.00 85.69 97 ILE A C 1
ATOM 780 O O . ILE A 1 97 ? 5.740 4.419 -17.710 1.00 85.69 97 ILE A O 1
ATOM 784 N N . LYS A 1 98 ? 4.158 3.165 -18.688 1.00 84.94 98 LYS A N 1
ATOM 785 C CA . LYS A 1 98 ? 4.533 3.474 -20.072 1.00 84.94 98 LYS A CA 1
ATOM 786 C C . LYS A 1 98 ? 3.316 3.954 -20.834 1.00 84.94 98 LYS A C 1
ATOM 788 O O . LYS A 1 98 ? 2.304 3.263 -20.8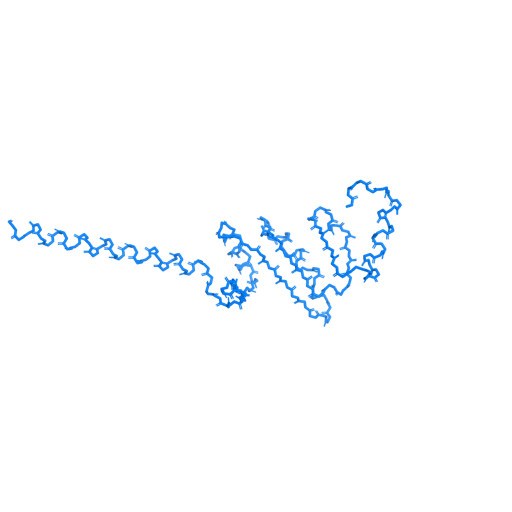73 1.00 84.94 98 LYS A O 1
ATOM 793 N N . ASP A 1 99 ? 3.435 5.127 -21.448 1.00 86.00 99 ASP A N 1
ATOM 794 C CA . ASP A 1 99 ? 2.352 5.762 -22.210 1.00 86.00 99 ASP A CA 1
ATOM 795 C C . ASP A 1 99 ? 1.081 6.011 -21.367 1.00 86.00 99 ASP A C 1
ATOM 797 O O . ASP A 1 99 ? -0.027 6.021 -21.888 1.00 86.00 99 ASP A O 1
ATOM 801 N N . GLY A 1 100 ? 1.235 6.195 -20.048 1.00 86.94 100 GLY A N 1
ATOM 802 C CA . GLY A 1 100 ? 0.118 6.373 -19.110 1.00 86.94 100 GLY A CA 1
ATOM 803 C C . GLY A 1 100 ? -0.538 5.072 -18.632 1.00 86.94 100 GLY A C 1
ATOM 804 O O . GLY A 1 100 ? -1.463 5.125 -17.827 1.00 86.94 100 GLY A O 1
ATOM 805 N N . GLU A 1 101 ? -0.043 3.912 -19.067 1.00 85.88 101 GLU A N 1
ATOM 806 C CA . GLU A 1 101 ? -0.560 2.599 -18.676 1.00 85.88 101 GLU A CA 1
ATOM 807 C C . GLU A 1 101 ? 0.445 1.830 -17.815 1.00 85.88 101 GLU A C 1
ATOM 809 O O . GLU A 1 101 ? 1.656 1.884 -18.045 1.00 85.88 101 GLU A O 1
ATOM 814 N N . LEU A 1 102 ? -0.064 1.061 -16.849 1.00 83.56 102 LEU A N 1
ATOM 815 C CA . LEU A 1 102 ? 0.742 0.098 -16.102 1.00 83.56 102 LEU A CA 1
ATOM 816 C C . LEU A 1 102 ? 1.036 -1.105 -16.998 1.00 83.56 102 LEU A C 1
ATOM 818 O O . LEU A 1 102 ? 0.135 -1.872 -17.338 1.00 83.56 102 LEU A O 1
ATOM 822 N N . LYS A 1 103 ? 2.304 -1.276 -17.371 1.00 85.69 103 LYS A N 1
ATOM 823 C CA . LYS A 1 103 ? 2.777 -2.418 -18.157 1.00 85.69 103 LYS A CA 1
ATOM 824 C C . LYS A 1 103 ? 3.713 -3.262 -17.306 1.00 85.69 103 LYS A C 1
ATOM 826 O O . LYS A 1 103 ? 4.601 -2.736 -16.638 1.00 85.69 103 LYS A O 1
ATOM 831 N N . GLU A 1 104 ? 3.529 -4.576 -17.353 1.00 82.31 104 GLU A N 1
ATOM 832 C CA . GLU A 1 104 ? 4.438 -5.511 -16.696 1.00 82.31 104 GLU A CA 1
ATOM 833 C C . GLU A 1 104 ? 5.826 -5.418 -17.337 1.00 82.31 104 GLU A C 1
ATOM 835 O O . GLU A 1 104 ? 5.987 -5.381 -18.564 1.00 82.31 104 GLU A O 1
ATOM 840 N N . VAL A 1 105 ? 6.851 -5.343 -16.498 1.00 80.50 105 VAL A N 1
ATOM 841 C CA . VAL A 1 105 ? 8.240 -5.247 -16.929 1.00 80.50 105 VAL A CA 1
ATOM 842 C C . VAL A 1 105 ? 9.087 -6.281 -16.209 1.00 80.50 105 VAL A C 1
ATOM 844 O O . VAL A 1 105 ? 8.777 -6.733 -15.116 1.00 80.50 105 VAL A O 1
ATOM 847 N N . LYS A 1 106 ? 10.217 -6.641 -16.818 1.00 69.12 106 LYS A N 1
ATOM 848 C CA . LYS A 1 106 ? 11.251 -7.402 -16.111 1.00 69.12 106 LYS A CA 1
ATOM 849 C C . LYS A 1 106 ? 11.862 -6.528 -15.017 1.00 69.12 106 LYS A C 1
ATOM 851 O O . LYS A 1 106 ? 12.144 -5.359 -15.294 1.00 69.12 106 LYS A O 1
ATOM 856 N N . ALA A 1 107 ? 12.119 -7.122 -13.851 1.00 67.44 107 ALA A N 1
ATOM 857 C CA . ALA A 1 107 ? 12.830 -6.490 -12.742 1.00 67.44 107 ALA A CA 1
ATOM 858 C C . ALA A 1 107 ? 14.094 -5.756 -13.230 1.00 67.44 107 ALA A C 1
ATOM 860 O O . ALA A 1 107 ? 14.811 -6.242 -14.120 1.00 67.44 107 ALA A O 1
ATOM 861 N N . HIS A 1 108 ? 14.356 -4.572 -12.678 1.00 61.41 108 HIS A N 1
ATOM 862 C CA . HIS A 1 108 ? 15.398 -3.665 -13.162 1.00 61.41 108 HIS A CA 1
ATOM 863 C C . HIS A 1 108 ? 16.812 -4.284 -13.043 1.00 61.41 108 HIS A C 1
ATOM 865 O O . HIS A 1 108 ? 17.631 -4.115 -13.953 1.00 61.41 108 HIS A O 1
ATOM 871 N N . ASN A 1 109 ? 17.040 -5.166 -12.069 1.00 57.34 109 ASN A N 1
ATOM 872 C CA . ASN A 1 109 ? 18.240 -5.981 -11.884 1.00 57.34 109 ASN A CA 1
ATOM 873 C C . ASN A 1 109 ? 18.582 -6.805 -13.135 1.00 57.34 109 ASN A C 1
ATOM 875 O O . ASN A 1 109 ? 19.747 -6.905 -13.530 1.00 57.34 109 ASN A O 1
ATOM 879 N N . GLN A 1 110 ? 17.574 -7.341 -13.835 1.00 56.72 110 GLN A N 1
ATOM 880 C CA . GLN A 1 110 ? 17.799 -8.065 -15.089 1.00 56.72 110 GLN A CA 1
ATOM 881 C C . GLN A 1 110 ? 18.200 -7.131 -16.239 1.00 56.72 110 GLN A C 1
ATOM 883 O O . GLN A 1 110 ? 18.921 -7.564 -17.141 1.00 56.72 110 GLN A O 1
ATOM 888 N N . ARG A 1 111 ? 17.762 -5.862 -16.234 1.00 55.16 111 ARG A N 1
ATOM 889 C CA . ARG A 1 111 ? 18.195 -4.859 -17.224 1.00 55.16 111 ARG A CA 1
ATOM 890 C C . ARG A 1 111 ? 19.648 -4.448 -16.986 1.00 55.16 111 ARG A C 1
ATOM 892 O O . ARG A 1 111 ? 20.429 -4.503 -17.934 1.00 55.16 111 ARG A O 1
ATOM 899 N N . GLN A 1 112 ? 20.044 -4.130 -15.750 1.00 55.41 112 GLN A N 1
ATOM 900 C CA . GLN A 1 112 ? 21.435 -3.762 -15.446 1.00 55.41 112 GLN A CA 1
ATOM 901 C C . GLN A 1 112 ? 22.417 -4.920 -15.662 1.00 55.41 112 GLN A C 1
ATOM 903 O O . GLN A 1 112 ? 23.484 -4.710 -16.239 1.00 55.41 112 GLN A O 1
ATOM 908 N N . ALA A 1 113 ? 22.065 -6.150 -15.270 1.00 56.53 113 ALA A N 1
ATOM 909 C CA . ALA A 1 113 ? 22.914 -7.317 -15.518 1.00 56.53 113 ALA A CA 1
ATOM 910 C C . ALA A 1 113 ? 23.140 -7.567 -17.021 1.00 56.53 113 ALA A C 1
ATOM 912 O O . ALA A 1 113 ? 24.236 -7.960 -17.421 1.00 56.53 113 ALA A O 1
ATOM 913 N N . ARG A 1 114 ? 22.132 -7.296 -17.865 1.00 56.72 114 ARG A N 1
ATOM 914 C CA . ARG A 1 114 ? 22.273 -7.329 -19.331 1.00 56.72 114 ARG A CA 1
ATOM 915 C C . ARG A 1 114 ? 23.185 -6.210 -19.835 1.00 56.72 114 ARG A C 1
ATOM 917 O O . ARG A 1 114 ? 24.140 -6.513 -20.541 1.00 56.72 114 ARG A O 1
ATOM 924 N N . MET A 1 115 ? 22.968 -4.964 -19.405 1.00 57.19 115 MET A N 1
ATOM 925 C CA . MET A 1 115 ? 23.792 -3.825 -19.840 1.00 57.19 115 MET A CA 1
ATOM 926 C C . MET A 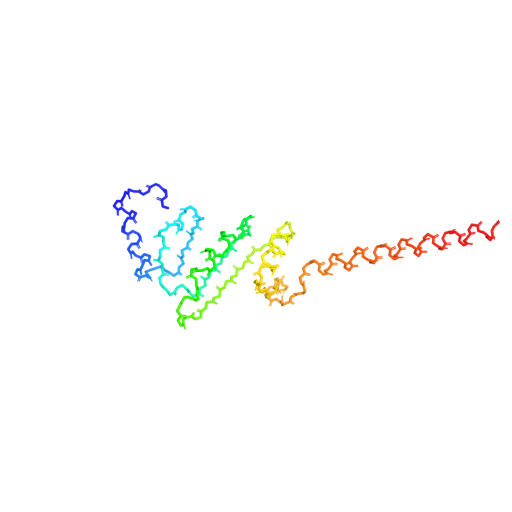1 115 ? 25.272 -3.987 -19.456 1.00 57.19 115 MET A C 1
ATOM 928 O O . MET A 1 115 ? 26.142 -3.823 -20.305 1.00 57.19 115 MET A O 1
ATOM 932 N N . ARG A 1 116 ? 25.580 -4.418 -18.222 1.00 58.41 116 ARG A N 1
ATOM 933 C CA . ARG A 1 116 ? 26.972 -4.666 -17.789 1.00 58.41 116 ARG A CA 1
ATOM 934 C C . ARG A 1 116 ? 27.657 -5.771 -18.603 1.00 58.41 116 ARG A C 1
ATOM 936 O O . ARG A 1 116 ? 28.866 -5.713 -18.832 1.00 58.41 116 ARG A O 1
ATOM 943 N N . LYS A 1 117 ? 26.903 -6.788 -19.035 1.00 58.91 117 LYS A N 1
ATOM 944 C CA . LYS A 1 117 ? 27.424 -7.899 -19.844 1.00 58.91 117 LYS A CA 1
ATOM 945 C C . LYS A 1 117 ? 27.710 -7.461 -21.284 1.00 58.91 117 LYS A C 1
ATOM 947 O O . LYS A 1 117 ? 28.753 -7.836 -21.825 1.00 58.91 117 LYS A O 1
ATOM 952 N N . ASP A 1 118 ? 26.838 -6.633 -21.857 1.00 60.91 118 ASP A N 1
ATOM 953 C CA . ASP A 1 118 ? 27.022 -6.045 -23.187 1.00 60.91 118 ASP A CA 1
ATOM 954 C C . ASP A 1 118 ? 28.225 -5.089 -23.221 1.00 60.91 118 ASP A C 1
ATOM 956 O O . ASP A 1 118 ? 29.028 -5.153 -24.156 1.00 60.91 118 ASP A O 1
ATOM 960 N N . ASP A 1 119 ? 28.441 -4.289 -22.172 1.00 67.50 119 ASP A N 1
ATOM 961 C CA . ASP A 1 119 ? 29.611 -3.407 -22.059 1.00 67.50 119 ASP A CA 1
ATOM 962 C C . ASP A 1 119 ? 30.929 -4.189 -21.994 1.00 67.50 119 ASP A C 1
ATOM 964 O O . ASP A 1 119 ? 31.896 -3.855 -22.687 1.00 67.50 119 ASP A O 1
ATOM 968 N N . HIS A 1 120 ? 30.982 -5.268 -21.202 1.00 72.19 120 HIS A N 1
ATOM 969 C CA . HIS A 1 120 ? 32.180 -6.104 -21.109 1.00 72.19 120 HIS A CA 1
ATOM 970 C C . HIS A 1 120 ? 32.510 -6.773 -22.451 1.00 72.19 120 HIS A C 1
ATOM 972 O O . HIS A 1 120 ? 33.660 -6.736 -22.893 1.00 72.19 120 HIS A O 1
ATOM 978 N N . LEU A 1 121 ? 31.511 -7.344 -23.135 1.00 71.00 121 LEU A N 1
ATOM 979 C CA . LEU A 1 121 ? 31.704 -7.970 -24.445 1.00 71.00 121 LEU A CA 1
ATOM 980 C C . LEU A 1 121 ? 32.139 -6.942 -25.499 1.00 71.00 121 LEU A C 1
ATOM 982 O O . LEU A 1 121 ? 33.096 -7.179 -26.238 1.00 71.00 121 LEU A O 1
ATOM 986 N N . THR A 1 122 ? 31.498 -5.773 -25.526 1.00 73.56 122 THR A N 1
ATOM 987 C CA . THR A 1 122 ? 31.821 -4.684 -26.459 1.00 73.56 122 THR A CA 1
ATOM 988 C C . THR A 1 122 ? 33.249 -4.179 -26.256 1.00 73.56 122 THR A C 1
ATOM 990 O O . THR A 1 122 ? 33.992 -3.986 -27.224 1.00 73.56 122 THR A O 1
ATOM 993 N N . ASN A 1 123 ? 33.680 -4.027 -25.002 1.00 75.19 123 ASN A N 1
ATOM 994 C CA . ASN A 1 123 ? 35.046 -3.629 -24.669 1.00 75.19 123 ASN A CA 1
ATOM 995 C C . ASN A 1 123 ? 36.070 -4.713 -25.035 1.00 75.19 123 ASN A C 1
ATOM 997 O O . ASN A 1 123 ? 37.134 -4.402 -25.578 1.00 75.19 123 ASN A O 1
ATOM 1001 N N . GLN A 1 124 ? 35.743 -5.989 -24.823 1.00 77.00 124 GLN A N 1
ATOM 1002 C CA . GLN A 1 124 ? 36.609 -7.109 -25.190 1.00 77.00 124 GLN A CA 1
ATOM 1003 C C . GLN A 1 124 ? 36.786 -7.221 -26.715 1.00 77.00 124 GLN A C 1
ATOM 1005 O O . GLN A 1 124 ? 37.905 -7.411 -27.200 1.00 77.00 124 GLN A O 1
ATOM 1010 N N . VAL A 1 125 ? 35.708 -7.022 -27.482 1.00 76.94 125 VAL A N 1
ATOM 1011 C CA . VAL A 1 125 ? 35.741 -6.979 -28.952 1.00 76.94 125 VAL A CA 1
ATOM 1012 C C . VAL A 1 125 ? 36.560 -5.782 -29.446 1.00 76.94 125 VAL A C 1
ATOM 1014 O O . VAL A 1 125 ? 37.455 -5.968 -30.274 1.00 76.94 125 VAL A O 1
ATOM 1017 N N . LYS A 1 126 ? 36.345 -4.574 -28.899 1.00 72.62 126 LYS A N 1
ATOM 1018 C CA . LYS A 1 126 ? 37.143 -3.375 -29.232 1.00 72.62 126 LYS A CA 1
ATOM 1019 C C . LYS A 1 126 ? 38.641 -3.595 -29.018 1.00 72.62 126 LYS A C 1
ATOM 1021 O O . LYS A 1 126 ? 39.445 -3.236 -29.880 1.00 72.62 126 LYS A O 1
ATOM 1026 N N . ASN A 1 127 ? 39.023 -4.203 -27.896 1.00 75.38 127 ASN A N 1
ATOM 1027 C CA . ASN A 1 127 ? 40.427 -4.458 -27.575 1.00 75.38 127 ASN A CA 1
ATOM 1028 C C . ASN A 1 127 ? 41.063 -5.481 -28.527 1.00 75.38 127 ASN A C 1
ATOM 1030 O O . ASN A 1 127 ? 42.200 -5.292 -28.958 1.00 75.38 127 ASN A O 1
ATOM 1034 N N . LYS A 1 128 ? 40.315 -6.518 -28.921 1.00 77.81 128 LYS A N 1
ATOM 1035 C CA . LYS A 1 128 ? 40.783 -7.550 -29.858 1.00 77.81 128 LYS A CA 1
ATOM 1036 C C . LYS A 1 128 ? 40.943 -7.031 -31.292 1.00 77.81 128 LYS A C 1
ATOM 1038 O O . LYS A 1 128 ? 41.857 -7.452 -31.993 1.00 77.81 128 LYS A O 1
ATOM 1043 N N . VAL A 1 129 ? 40.092 -6.099 -31.729 1.00 77.12 129 VAL A N 1
ATOM 1044 C CA . VAL A 1 129 ? 40.243 -5.431 -33.036 1.00 77.12 129 VAL A CA 1
ATOM 1045 C C . VAL A 1 129 ? 41.474 -4.519 -33.035 1.00 77.12 129 VAL A C 1
ATOM 1047 O O . VAL A 1 129 ? 42.281 -4.583 -33.961 1.00 77.12 129 VAL A O 1
ATOM 1050 N N . ARG A 1 130 ? 41.682 -3.731 -31.970 1.00 70.12 130 ARG A N 1
ATOM 1051 C CA . ARG A 1 130 ? 42.857 -2.851 -31.833 1.00 70.12 130 ARG A CA 1
ATOM 1052 C C . ARG A 1 130 ? 44.184 -3.612 -31.824 1.00 70.12 130 ARG A C 1
ATOM 1054 O O . ARG A 1 130 ? 45.132 -3.165 -32.465 1.00 70.12 130 ARG A O 1
ATOM 1061 N N . SER A 1 131 ? 44.266 -4.753 -31.137 1.00 69.12 131 SER A N 1
ATOM 1062 C CA . SER A 1 131 ? 45.496 -5.558 -31.114 1.00 69.12 131 SER A CA 1
ATOM 1063 C C . SER A 1 131 ? 45.805 -6.202 -32.468 1.00 69.12 131 SER A C 1
ATOM 1065 O O . SER A 1 131 ? 46.970 -6.328 -32.832 1.00 69.12 131 SER A O 1
ATOM 1067 N N . LYS A 1 132 ? 44.774 -6.551 -33.248 1.00 68.88 132 LYS A N 1
ATOM 1068 C CA . LYS A 1 132 ? 44.938 -7.139 -34.583 1.00 68.88 132 LYS A CA 1
ATOM 1069 C C . LYS A 1 132 ? 45.460 -6.128 -35.611 1.00 68.88 132 LYS A C 1
ATOM 1071 O O . LYS A 1 132 ? 46.297 -6.492 -36.425 1.00 68.88 132 LYS A O 1
ATOM 1076 N N . ILE A 1 133 ? 45.024 -4.868 -35.523 1.00 69.06 133 ILE A N 1
ATOM 1077 C CA . ILE A 1 133 ? 45.498 -3.769 -36.387 1.00 69.06 133 ILE A CA 1
ATOM 1078 C C . ILE A 1 133 ? 46.976 -3.448 -36.107 1.00 69.06 133 ILE A C 1
ATOM 1080 O O . ILE A 1 133 ? 47.736 -3.199 -37.034 1.00 69.06 133 ILE A O 1
ATOM 1084 N N . LYS A 1 134 ? 47.411 -3.523 -34.841 1.00 61.62 134 LYS A N 1
ATOM 1085 C CA . LYS A 1 134 ? 48.795 -3.222 -34.434 1.00 61.62 134 LYS A CA 1
ATOM 1086 C C . LYS A 1 134 ? 49.824 -4.278 -34.870 1.00 61.62 134 LYS A C 1
ATOM 1088 O O . LYS A 1 134 ? 51.002 -3.965 -34.939 1.00 61.62 134 LYS A O 1
ATOM 1093 N N . ASN A 1 135 ? 49.385 -5.502 -35.169 1.00 58.28 135 ASN A N 1
ATOM 1094 C CA . ASN A 1 135 ? 50.253 -6.602 -35.612 1.00 58.28 135 ASN A CA 1
ATOM 1095 C C . ASN A 1 135 ? 50.333 -6.743 -37.147 1.00 58.28 135 ASN A C 1
ATOM 1097 O O . ASN A 1 135 ? 50.928 -7.700 -37.635 1.00 58.28 135 ASN A O 1
ATOM 1101 N N . GLN A 1 136 ? 49.703 -5.839 -37.906 1.00 55.00 136 GLN A N 1
ATOM 1102 C CA . GLN A 1 136 ? 49.726 -5.807 -39.377 1.00 55.00 136 GLN A CA 1
ATOM 1103 C C . GLN A 1 136 ? 50.410 -4.542 -39.937 1.00 55.00 136 GLN A C 1
ATOM 1105 O O . GLN A 1 136 ? 50.278 -4.262 -41.126 1.00 55.00 136 GLN A O 1
ATOM 1110 N N . SER A 1 137 ? 51.113 -3.772 -39.098 1.00 47.22 137 SER A N 1
ATOM 1111 C CA . SER A 1 137 ? 51.900 -2.583 -39.474 1.00 47.22 137 SER A CA 1
ATOM 1112 C C . SER A 1 137 ? 53.374 -2.783 -39.164 1.00 47.22 137 SER A C 1
ATOM 1114 O O . SER A 1 137 ? 53.655 -3.415 -38.121 1.00 47.22 137 SER A O 1
#

Mean predicted aligned error: 11.29 Å

Foldseek 3Di:
DPPDDPVVVVVVLVCVQVVVDPDDDDDLVRCVVNQHPPAAEFEAAEQDPDLVSVCVRQVSPPPDPHHHYYHYDYDPVCLVSVVVNVVVPDDDQDWDQDPNDTDGDDRVVVVVVVVVVVVVVVVVVVVVVVVVVVVVD

pLDDT: mean 80.98, std 11.05, range [47.22, 93.69]

Nearest PDB structures (foldseek):
  6l5m-assembly4_D  TM=7.985E-01  e=4.227E-06  Homo sapiens
  2yjt-assembly1_D  TM=8.381E-01  e=6.105E-05  Escherichia coli K-12
  6l5l-assembly1_A  TM=7.862E-01  e=1.454E-04  Homo sapiens
  8yle-assembly1_A  TM=7.251E-01  e=3.829E-03  Homo sapiens
  8pfo-assembly1_A  TM=7.324E-01  e=6.532E-03  Homo sapiens

Sequence (137 aa):
MVGLTPRERKQQMKRIRNLEFQYVIASDLASRGIDIEGVSHVINFDVPNDIDFFTHRVGRTGRGNYKGVAITLYSPDEEHNISLIEDRGFVFNTVDIKDGELKEVKAHNQRQARMRKDDHLTNQVKNKVRSKIKNQS

Radius of gyration: 23.7 Å; Cα contacts (8 Å, |Δi|>4): 107; chains: 1; bounding box: 68×34×63 Å

Secondary structure (DSSP, 8-state):
-TT--HHHHHHHHHHHHTT--S-----HHHHTT---TTB-EEEESS--SSHHHHHHHHTTBS-TT---EEEE---GGGHHHHHHHHTTT-----EEEETTEEEE---HHHHHHHHHHHHHHHHHHHHHHHHHHHT--

Organism: Staphylococcus aureus (NCBI:txid1280)

Solvent-accessible surface area (backbone atoms only — not comparable to full-atom values): 8526 Å² total; per-residue (Å²): 120,86,94,53,53,75,67,55,47,53,50,54,54,50,41,55,59,69,59,73,51,96,74,84,89,71,53,79,79,69,42,65,91,65,74,51,86,84,35,50,67,35,74,38,82,58,72,58,94,46,62,71,55,45,54,61,54,49,62,50,21,46,60,84,94,44,76,45,46,73,45,73,43,74,56,87,89,48,48,66,55,53,50,60,45,39,76,73,71,52,84,80,87,47,66,44,80,55,99,90,37,83,38,82,48,81,57,65,68,62,52,52,58,48,52,58,50,51,50,53,53,53,52,53,50,53,51,55,53,54,56,54,58,65,73,74,109

InterPro domains:
  IPR001650 Helicase, C-terminal domain-like [PF00271] (4-64)
  IPR001650 Helicase, C-terminal domain-like [PS51194] (1-113)
  IPR001650 Helicase, C-terminal domain-like [SM00490] (1-65)
  IPR027417 P-loop containing nucleoside triphosphate hydrolase [G3DSA:3.40.50.300] (2-137)
  IPR027417 P-loop containing nucleoside triphosphate hydrolase [SSF52540] (3-106)
  IPR050547 DEAD box ATP-dependent RNA helicases [PTHR47963] (4-120)